Protein AF-A0A957UZ14-F1 (afdb_monomer_lite)

Radius of gyration: 18.03 Å; chains: 1; bounding box: 40×50×43 Å

Structure (mmCIF, N/CA/C/O backbone):
data_AF-A0A957UZ14-F1
#
_entry.id   AF-A0A957UZ14-F1
#
loop_
_atom_site.group_PDB
_atom_site.id
_atom_site.type_symbol
_atom_site.label_atom_id
_atom_site.label_alt_id
_atom_site.label_comp_id
_atom_site.label_asym_id
_atom_site.label_entity_id
_atom_site.label_seq_id
_atom_site.pdbx_PDB_ins_code
_atom_site.Cartn_x
_atom_site.Cartn_y
_atom_site.Cartn_z
_atom_site.occupancy
_atom_site.B_iso_or_equiv
_atom_site.auth_seq_id
_atom_site.auth_comp_id
_atom_site.auth_asym_id
_atom_site.auth_atom_id
_atom_site.pdbx_PDB_model_num
ATOM 1 N N . MET A 1 1 ? -20.308 40.731 -12.183 1.00 40.88 1 MET A N 1
ATOM 2 C CA . MET A 1 1 ? -20.850 39.458 -11.665 1.00 40.88 1 MET A CA 1
ATOM 3 C C . MET A 1 1 ? -20.989 38.527 -12.854 1.00 40.88 1 MET A C 1
ATOM 5 O O . MET A 1 1 ? -21.874 38.733 -13.671 1.00 40.88 1 MET A O 1
ATOM 9 N N . THR A 1 2 ? -20.065 37.586 -13.000 1.00 37.97 2 THR A N 1
ATOM 10 C CA . THR A 1 2 ? -20.049 36.591 -14.081 1.00 37.97 2 THR A CA 1
ATOM 11 C C . THR A 1 2 ? -19.898 35.237 -13.395 1.00 37.97 2 THR A C 1
ATOM 13 O O . THR A 1 2 ? -18.982 35.108 -12.580 1.00 37.97 2 THR A O 1
ATOM 16 N N . PRO A 1 3 ? -20.787 34.257 -13.623 1.00 52.03 3 PRO A N 1
ATOM 17 C CA . PRO A 1 3 ? -20.677 32.979 -12.946 1.00 52.03 3 PRO A CA 1
ATOM 18 C C . PRO A 1 3 ? -19.602 32.139 -13.637 1.00 52.03 3 PRO A C 1
ATOM 20 O O . PRO A 1 3 ? -19.636 31.933 -14.849 1.00 52.03 3 PRO A O 1
ATOM 23 N N . ILE A 1 4 ? -18.639 31.658 -12.854 1.00 52.19 4 ILE A N 1
ATOM 24 C CA . ILE A 1 4 ? -17.762 30.562 -13.262 1.00 52.19 4 ILE A CA 1
ATOM 25 C C . ILE A 1 4 ? -18.606 29.286 -13.170 1.00 52.19 4 ILE A C 1
ATOM 27 O O . ILE A 1 4 ? -18.910 28.831 -12.071 1.00 52.19 4 ILE A O 1
ATOM 31 N N . SER A 1 5 ? -18.987 28.699 -14.303 1.00 50.19 5 SER A N 1
ATOM 32 C CA . SER A 1 5 ? -19.466 27.313 -14.354 1.00 50.19 5 SER A CA 1
ATOM 33 C C . SER A 1 5 ? -18.597 26.514 -15.322 1.00 50.19 5 SER A C 1
ATOM 35 O O . SER A 1 5 ? -18.939 26.313 -16.483 1.00 50.19 5 SER A O 1
ATOM 37 N N . CYS A 1 6 ? -17.442 26.086 -14.820 1.00 36.12 6 CYS A N 1
ATOM 38 C CA . CYS A 1 6 ? -16.548 25.112 -15.438 1.00 36.12 6 CYS A CA 1
ATOM 39 C C . CYS A 1 6 ? -16.334 23.983 -14.419 1.00 36.12 6 CYS A C 1
ATOM 41 O O . CYS A 1 6 ? -15.238 23.746 -13.933 1.00 36.12 6 CYS A O 1
ATOM 43 N N . TRP A 1 7 ? -17.422 23.336 -14.016 1.00 40.56 7 TRP A N 1
ATOM 44 C CA . TRP A 1 7 ? -17.364 22.100 -13.237 1.00 40.56 7 TRP A CA 1
ATOM 45 C C . TRP A 1 7 ? -18.372 21.125 -13.831 1.00 40.56 7 TRP A C 1
ATOM 47 O O . TRP A 1 7 ? -19.327 20.704 -13.188 1.00 40.56 7 TRP A O 1
ATOM 57 N N . THR A 1 8 ? -18.178 20.786 -15.103 1.00 54.25 8 THR A N 1
ATOM 58 C CA . THR A 1 8 ? -18.595 19.463 -15.557 1.00 54.25 8 THR A CA 1
ATOM 59 C C . THR A 1 8 ? -17.585 18.517 -14.930 1.00 54.25 8 THR A C 1
ATOM 61 O O . THR A 1 8 ? -16.400 18.601 -15.250 1.00 54.25 8 THR A O 1
ATOM 64 N N . VAL A 1 9 ? -18.021 17.671 -13.997 1.00 56.38 9 VAL A N 1
ATOM 65 C CA . VAL A 1 9 ? -17.220 16.524 -13.564 1.00 56.38 9 VAL A CA 1
ATOM 66 C C . VAL A 1 9 ? -16.896 15.757 -14.842 1.00 56.38 9 VAL A C 1
ATOM 68 O O . VAL A 1 9 ? -17.796 15.223 -15.490 1.00 56.38 9 VAL A O 1
ATOM 71 N N . ALA A 1 10 ? -15.639 15.814 -15.282 1.00 61.12 10 ALA A N 1
ATOM 72 C CA . ALA A 1 10 ? -15.185 15.002 -16.396 1.00 61.12 10 ALA A CA 1
ATOM 73 C C . ALA A 1 10 ? -15.528 13.542 -16.071 1.00 61.12 10 ALA A C 1
ATOM 75 O O . ALA A 1 10 ? -15.426 13.126 -14.918 1.00 61.12 10 ALA A O 1
ATOM 76 N N . ASN A 1 11 ? -15.984 12.777 -17.061 1.00 70.69 11 ASN A N 1
ATOM 77 C CA . ASN A 1 11 ? -16.248 11.354 -16.884 1.00 70.69 11 ASN A CA 1
ATOM 78 C C . ASN A 1 11 ? -14.919 10.634 -16.597 1.00 70.69 11 ASN A C 1
ATOM 80 O O . ASN A 1 11 ? -14.209 10.249 -17.525 1.00 70.69 11 ASN A O 1
ATOM 84 N N . THR A 1 12 ? -14.555 10.525 -15.321 1.00 78.38 12 THR A N 1
ATOM 85 C CA . THR A 1 12 ? -13.313 9.891 -14.878 1.00 78.38 12 THR A CA 1
ATOM 86 C C . THR A 1 12 ? -13.492 8.377 -14.909 1.00 78.38 12 THR A C 1
ATOM 88 O O . THR A 1 12 ? -14.376 7.839 -14.245 1.00 78.38 12 THR A O 1
ATOM 91 N N . GLY A 1 13 ? -12.664 7.690 -15.696 1.00 85.19 13 GLY A N 1
ATOM 92 C CA . GLY A 1 13 ? -12.602 6.230 -15.757 1.00 85.19 13 GLY A CA 1
ATOM 93 C C . GLY A 1 13 ? -11.280 5.704 -15.206 1.00 85.19 13 GLY A C 1
ATOM 94 O O . GLY A 1 13 ? -10.269 6.403 -15.243 1.00 85.19 13 GLY A O 1
ATOM 95 N N . PHE A 1 14 ? -11.288 4.462 -14.723 1.00 86.94 14 PHE A N 1
ATOM 96 C CA . PHE A 1 14 ? -10.073 3.740 -14.348 1.00 86.94 14 PHE A CA 1
ATOM 97 C C . PHE A 1 14 ? -9.527 2.977 -15.560 1.00 86.94 14 PHE A C 1
ATOM 99 O O . PHE A 1 14 ? -10.270 2.255 -16.232 1.00 86.94 14 PHE A O 1
ATOM 106 N N . ILE A 1 15 ? -8.237 3.144 -15.836 1.00 91.81 15 ILE A N 1
ATOM 107 C CA . ILE A 1 15 ? -7.505 2.469 -16.917 1.00 91.81 15 ILE A CA 1
ATOM 108 C C . ILE A 1 15 ? -6.401 1.579 -16.331 1.00 91.81 15 ILE A C 1
ATOM 110 O O . ILE A 1 15 ? -6.244 1.531 -15.117 1.00 91.81 15 ILE A O 1
ATOM 114 N N . ASP A 1 16 ? -5.643 0.911 -17.205 1.00 87.69 16 ASP A N 1
ATOM 115 C CA . ASP A 1 16 ? -4.487 0.077 -16.845 1.00 87.69 16 ASP A CA 1
ATOM 116 C C . ASP A 1 16 ? -4.822 -1.104 -15.915 1.00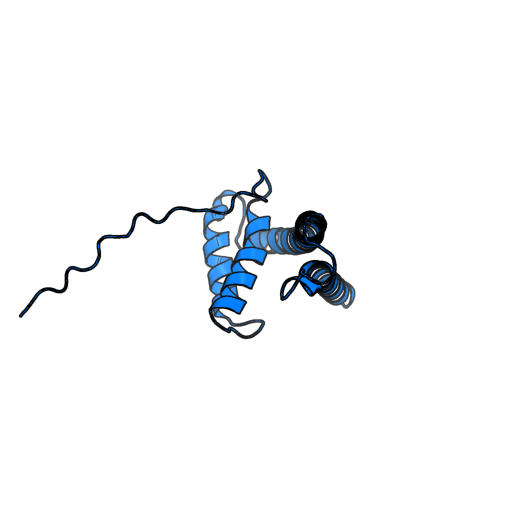 87.69 16 ASP A C 1
ATOM 118 O O . ASP A 1 16 ? -4.330 -1.249 -14.805 1.00 87.69 16 ASP A O 1
ATOM 122 N N . TRP A 1 17 ? -5.704 -1.982 -16.395 1.00 90.88 17 TRP A N 1
ATOM 123 C CA . TRP A 1 17 ? -6.164 -3.167 -15.660 1.00 90.88 17 TRP A CA 1
ATOM 124 C C . TRP A 1 17 ? -5.211 -4.373 -15.778 1.00 90.88 17 TRP A C 1
ATOM 126 O O . TRP A 1 17 ? -5.614 -5.503 -15.500 1.00 90.88 17 TRP A O 1
ATOM 136 N N . GLY A 1 18 ? -3.973 -4.173 -16.244 1.00 88.81 18 GLY A N 1
ATOM 137 C CA . GLY A 1 18 ? -3.045 -5.256 -16.597 1.00 88.81 18 GLY A CA 1
ATOM 138 C C . GLY A 1 18 ? -2.627 -6.146 -15.421 1.00 88.81 18 GLY A C 1
ATOM 139 O O . GLY A 1 18 ? -2.297 -7.317 -15.624 1.00 88.81 18 GLY A O 1
ATOM 140 N N . ASP A 1 19 ? -2.682 -5.618 -14.200 1.00 88.19 19 ASP A N 1
ATOM 141 C CA . ASP A 1 19 ? -2.360 -6.309 -12.949 1.00 88.19 19 ASP A CA 1
ATOM 142 C C . ASP A 1 19 ? -3.560 -6.459 -11.997 1.00 88.19 19 ASP A C 1
ATOM 144 O O . ASP A 1 19 ? -3.414 -6.946 -10.872 1.00 88.19 19 ASP A O 1
ATOM 148 N N . ALA A 1 20 ? -4.761 -6.096 -12.453 1.00 91.38 20 ALA A N 1
ATOM 149 C CA . ALA A 1 20 ? -5.962 -6.181 -11.644 1.00 91.38 20 ALA A CA 1
ATOM 150 C C . ALA A 1 20 ? -6.316 -7.638 -11.301 1.00 91.38 20 ALA A C 1
ATOM 152 O O . ALA A 1 20 ? -6.244 -8.546 -12.133 1.00 91.38 20 ALA A O 1
ATOM 153 N N . CYS A 1 21 ? -6.746 -7.865 -10.060 1.00 92.25 21 CYS A N 1
ATOM 154 C CA . CYS A 1 21 ? -7.141 -9.181 -9.570 1.00 92.25 21 CYS A CA 1
ATOM 155 C C . CYS A 1 21 ? -8.193 -9.085 -8.455 1.00 92.25 21 CYS A C 1
ATOM 157 O O . CYS A 1 21 ? -8.423 -8.022 -7.882 1.00 92.25 21 CYS A O 1
ATOM 159 N N . VAL A 1 22 ? -8.832 -10.216 -8.138 1.00 95.50 22 VAL A N 1
ATOM 160 C CA . VAL A 1 22 ? -9.662 -10.352 -6.933 1.00 95.50 22 VAL A CA 1
ATOM 161 C C . VAL A 1 22 ? -8.752 -10.764 -5.782 1.00 95.50 22 VAL A C 1
ATOM 163 O O . VAL A 1 22 ? -8.183 -11.855 -5.806 1.00 95.50 22 VAL A O 1
ATOM 166 N N . ALA A 1 23 ? -8.607 -9.896 -4.786 1.00 93.75 23 ALA A N 1
ATOM 167 C CA . ALA A 1 23 ? -7.747 -10.132 -3.634 1.00 93.75 23 ALA A CA 1
ATOM 168 C C . ALA A 1 23 ? -8.248 -9.363 -2.402 1.00 93.75 23 ALA A C 1
ATOM 170 O O . ALA A 1 23 ? -9.291 -8.708 -2.450 1.00 93.75 23 ALA A O 1
ATOM 171 N N . HIS A 1 24 ? -7.513 -9.444 -1.288 1.00 96.00 24 HIS A N 1
ATOM 172 C CA . HIS A 1 24 ? -7.843 -8.669 -0.093 1.00 96.00 24 HIS A CA 1
ATOM 173 C C . HIS A 1 24 ? -7.797 -7.161 -0.412 1.00 96.00 24 HIS A C 1
ATOM 175 O O . HIS A 1 24 ? -6.804 -6.707 -0.990 1.00 96.00 24 HIS A O 1
ATOM 181 N N . PRO A 1 25 ? -8.804 -6.360 -0.011 1.00 96.12 25 PRO A N 1
ATOM 182 C CA . PRO A 1 25 ? -8.907 -4.952 -0.404 1.00 96.12 25 PRO A CA 1
ATOM 183 C C . PRO A 1 25 ? -7.731 -4.096 0.068 1.00 96.12 25 PRO A C 1
ATOM 185 O O . PRO A 1 25 ? -7.492 -3.022 -0.468 1.00 96.12 25 PRO A O 1
ATOM 188 N N . PHE A 1 26 ? -6.977 -4.543 1.069 1.00 97.69 26 PHE A N 1
ATOM 189 C CA . PHE A 1 26 ? -5.851 -3.772 1.604 1.00 97.69 26 PHE A CA 1
ATOM 190 C C . PHE A 1 26 ? -4.581 -3.899 0.763 1.00 97.69 26 PHE A C 1
ATOM 192 O O . PHE A 1 26 ? -3.683 -3.085 0.923 1.00 97.69 26 PHE A O 1
ATOM 199 N N . LEU A 1 27 ? -4.516 -4.847 -0.179 1.00 96.19 27 LEU A N 1
ATOM 200 C CA . LEU A 1 27 ? -3.351 -5.002 -1.056 1.00 96.19 27 LEU A CA 1
ATOM 201 C C . LEU A 1 27 ? -3.185 -3.838 -2.048 1.00 96.19 27 LEU A C 1
ATOM 203 O O . LEU A 1 27 ? -2.092 -3.601 -2.549 1.00 96.19 27 LEU A O 1
ATOM 207 N N . THR A 1 28 ? -4.253 -3.086 -2.331 1.00 94.38 28 THR A N 1
ATOM 208 C CA . THR A 1 28 ? -4.174 -1.916 -3.223 1.00 94.38 28 THR A CA 1
ATOM 209 C C . THR A 1 28 ? -3.627 -0.669 -2.529 1.00 94.38 28 THR A C 1
ATOM 211 O O . THR A 1 28 ? -3.080 0.212 -3.193 1.00 94.38 28 THR A O 1
ATOM 214 N N . LEU A 1 29 ? -3.802 -0.561 -1.208 1.00 96.31 29 LEU A N 1
ATOM 215 C CA . LEU A 1 29 ? -3.559 0.680 -0.476 1.00 96.31 29 LEU A CA 1
ATOM 216 C C . LEU A 1 29 ? -2.075 1.089 -0.470 1.00 96.31 29 LEU A C 1
ATOM 218 O O . LEU A 1 29 ? -1.810 2.258 -0.748 1.00 96.31 29 LEU A O 1
ATOM 222 N N . PRO A 1 30 ? -1.095 0.185 -0.257 1.00 93.94 30 PRO A N 1
ATOM 223 C CA . PRO A 1 30 ? 0.319 0.564 -0.258 1.00 93.94 30 PRO A CA 1
ATOM 224 C C . PRO A 1 30 ? 0.778 1.117 -1.611 1.00 93.94 30 PRO A C 1
ATOM 226 O O . PRO A 1 30 ? 1.557 2.064 -1.666 1.00 93.94 30 PRO A O 1
ATOM 229 N N . VAL A 1 31 ? 0.250 0.571 -2.713 1.00 93.44 31 VAL A N 1
ATOM 230 C CA . VAL A 1 31 ? 0.538 1.058 -4.070 1.00 93.44 31 VAL A CA 1
ATOM 231 C C . VAL A 1 31 ? -0.024 2.464 -4.259 1.00 93.44 31 VAL A C 1
ATOM 233 O O . VAL A 1 31 ? 0.699 3.354 -4.697 1.00 93.44 31 VAL A O 1
ATOM 236 N N . ALA A 1 32 ? -1.285 2.681 -3.871 1.00 94.31 32 ALA A N 1
ATOM 237 C CA . ALA A 1 32 ? -1.929 3.986 -3.970 1.00 94.31 32 ALA A CA 1
ATOM 238 C C . ALA A 1 32 ? -1.199 5.049 -3.137 1.00 94.31 32 ALA A C 1
ATOM 240 O O . ALA A 1 32 ? -0.909 6.129 -3.648 1.00 94.31 32 ALA A O 1
ATOM 241 N N . LEU A 1 33 ? -0.843 4.733 -1.887 1.00 95.31 33 LEU A N 1
ATOM 242 C CA . LEU A 1 33 ? -0.093 5.646 -1.025 1.00 95.31 33 LEU A CA 1
ATOM 243 C C . LEU A 1 33 ? 1.282 5.962 -1.619 1.00 95.31 33 LEU A C 1
ATOM 245 O O . LEU A 1 33 ? 1.625 7.134 -1.705 1.00 95.31 33 LEU A O 1
ATOM 249 N N . ARG A 1 34 ? 2.022 4.968 -2.130 1.00 92.12 34 ARG A N 1
ATOM 250 C CA . ARG A 1 34 ? 3.318 5.194 -2.792 1.00 92.12 34 ARG A CA 1
ATOM 251 C C . ARG A 1 34 ? 3.191 6.096 -4.023 1.00 92.12 34 ARG A C 1
ATOM 253 O O . ARG A 1 34 ? 4.013 6.992 -4.208 1.00 92.12 34 ARG A O 1
ATOM 260 N N . SER A 1 35 ? 2.163 5.896 -4.848 1.00 92.31 35 SER A N 1
ATOM 261 C CA . SER A 1 35 ? 1.878 6.759 -6.002 1.00 92.31 35 SER A CA 1
ATOM 262 C C . SER A 1 35 ? 1.523 8.188 -5.587 1.00 92.31 35 SER A C 1
ATOM 264 O O . SER A 1 35 ? 1.976 9.129 -6.233 1.00 92.31 35 SER A O 1
ATOM 266 N N . ILE A 1 36 ? 0.757 8.365 -4.506 1.00 95.31 36 ILE A N 1
ATOM 267 C CA . ILE A 1 36 ? 0.421 9.685 -3.952 1.00 95.31 36 ILE A CA 1
ATOM 268 C C . ILE A 1 36 ? 1.672 10.366 -3.393 1.00 95.31 36 ILE A C 1
ATOM 270 O O . ILE A 1 36 ? 1.917 11.524 -3.720 1.00 95.31 36 ILE A O 1
ATOM 274 N N . THR A 1 37 ? 2.489 9.655 -2.610 1.00 95.38 37 THR A N 1
ATOM 275 C CA . THR A 1 37 ? 3.762 10.159 -2.078 1.00 95.38 37 THR A CA 1
ATOM 276 C C . THR A 1 37 ? 4.657 10.662 -3.204 1.00 95.38 37 THR A C 1
ATOM 278 O O . THR A 1 37 ? 5.121 11.796 -3.148 1.00 95.38 37 THR A O 1
ATOM 281 N N . TYR A 1 38 ? 4.841 9.860 -4.257 1.00 92.00 38 TYR A N 1
ATOM 282 C CA . TYR A 1 38 ? 5.643 10.247 -5.417 1.00 92.00 38 TYR A CA 1
ATOM 283 C C . TYR A 1 38 ? 5.028 11.429 -6.180 1.00 92.00 38 TYR A C 1
ATOM 285 O O . TYR A 1 38 ? 5.701 12.428 -6.418 1.00 92.00 38 TYR A O 1
ATOM 293 N N . GLY A 1 39 ? 3.742 11.346 -6.535 1.00 94.50 39 GLY A N 1
ATOM 294 C CA . GLY A 1 39 ? 3.071 12.347 -7.367 1.00 94.50 39 GLY A CA 1
ATOM 295 C C . GLY A 1 39 ? 2.909 13.713 -6.698 1.00 94.50 39 GLY A C 1
ATOM 296 O O . GLY A 1 39 ? 2.856 14.727 -7.390 1.00 94.50 39 GLY A O 1
ATOM 297 N N . LEU A 1 40 ? 2.844 13.750 -5.365 1.00 95.94 40 LEU A N 1
ATOM 298 C CA . LEU A 1 40 ? 2.757 14.984 -4.580 1.00 95.94 40 LEU A CA 1
ATOM 299 C C . LEU A 1 40 ? 4.101 15.418 -3.974 1.00 95.94 40 LEU A C 1
ATOM 301 O O . LEU A 1 40 ? 4.157 16.480 -3.358 1.00 95.94 40 LEU A O 1
ATOM 305 N N . GLY A 1 41 ? 5.172 14.634 -4.142 1.00 95.62 41 GLY A N 1
ATOM 306 C CA . GLY A 1 41 ? 6.488 14.927 -3.568 1.00 95.62 41 GLY A CA 1
ATOM 307 C C . GLY A 1 41 ? 6.488 14.966 -2.037 1.00 95.62 41 GLY A C 1
ATOM 308 O O . GLY A 1 41 ? 7.120 15.841 -1.451 1.00 95.62 41 GLY A O 1
ATOM 309 N N . LEU A 1 42 ? 5.736 14.068 -1.395 1.00 96.00 42 LEU A N 1
ATOM 310 C CA . LEU A 1 42 ? 5.631 14.008 0.065 1.00 96.00 42 LEU A CA 1
ATOM 311 C C . LEU A 1 42 ? 6.832 13.288 0.676 1.00 96.00 42 LEU A C 1
ATOM 313 O O . LEU A 1 42 ? 7.372 12.341 0.101 1.00 96.00 42 LEU A O 1
ATOM 317 N N . GLU A 1 43 ? 7.194 13.699 1.887 1.00 93.19 43 GLU A N 1
ATOM 318 C CA . GLU A 1 43 ? 8.215 13.021 2.678 1.00 93.19 43 GLU A CA 1
ATOM 319 C C . GLU A 1 43 ? 7.704 11.680 3.225 1.00 93.19 43 GLU A C 1
ATOM 321 O O . GLU A 1 43 ? 6.504 11.459 3.436 1.00 93.19 43 GLU A O 1
ATOM 326 N N . ALA A 1 44 ? 8.636 10.769 3.502 1.00 83.50 44 ALA A N 1
ATOM 327 C CA . ALA A 1 44 ? 8.303 9.515 4.164 1.00 83.50 44 ALA A CA 1
ATOM 328 C C . ALA A 1 44 ? 7.720 9.787 5.563 1.00 83.50 44 ALA A C 1
ATOM 330 O O . ALA A 1 44 ? 8.343 10.449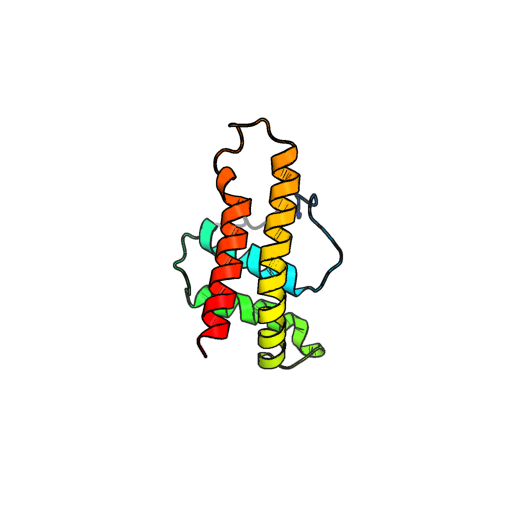 6.391 1.00 83.50 44 ALA A O 1
ATOM 331 N N . GLY A 1 45 ? 6.529 9.246 5.835 1.00 86.19 45 GLY A N 1
ATOM 332 C CA . GLY A 1 45 ? 5.843 9.441 7.115 1.00 86.19 45 GLY A CA 1
ATOM 333 C C . GLY A 1 45 ? 5.070 10.756 7.237 1.00 86.19 45 GLY A C 1
ATOM 334 O O . GLY A 1 45 ? 4.690 11.115 8.351 1.00 86.19 45 GLY A O 1
ATOM 335 N N . ASP A 1 46 ? 4.817 11.460 6.127 1.00 95.50 46 ASP A N 1
ATOM 336 C CA . ASP A 1 46 ? 3.928 12.624 6.122 1.00 95.50 46 ASP A CA 1
ATOM 337 C C . ASP A 1 46 ? 2.568 12.277 6.783 1.00 95.50 46 ASP A C 1
ATOM 339 O O . ASP A 1 46 ? 1.944 11.277 6.400 1.00 95.50 46 ASP A O 1
ATOM 343 N N . PRO A 1 47 ? 2.087 13.062 7.774 1.00 96.06 47 PRO A N 1
ATOM 344 C CA . PRO A 1 47 ? 0.829 12.794 8.476 1.00 96.06 47 PRO A CA 1
ATOM 345 C C . PRO A 1 47 ? -0.384 12.640 7.553 1.00 96.06 47 PRO A C 1
ATOM 347 O O . PRO A 1 47 ? -1.306 11.888 7.878 1.00 96.06 47 PRO A O 1
ATOM 350 N N . PHE A 1 48 ? -0.372 13.293 6.389 1.00 96.50 48 PHE A N 1
ATOM 351 C CA . PHE A 1 48 ? -1.421 13.168 5.382 1.00 96.50 48 PHE A CA 1
ATOM 352 C C . PHE A 1 48 ? -1.580 11.726 4.881 1.00 96.50 48 PHE A C 1
ATOM 354 O O . PHE A 1 48 ? -2.695 11.268 4.640 1.00 96.50 48 PHE A O 1
ATOM 361 N N . LEU A 1 49 ? -0.487 10.964 4.780 1.00 96.44 49 LEU A N 1
ATOM 362 C CA . LEU A 1 49 ? -0.534 9.563 4.350 1.00 96.44 49 LEU A CA 1
ATOM 363 C C . LEU A 1 49 ? -1.229 8.675 5.391 1.00 96.44 49 LEU A C 1
ATOM 365 O O . LEU A 1 49 ? -1.971 7.763 5.026 1.00 96.44 49 LEU A O 1
ATOM 369 N N . ALA A 1 50 ? -1.029 8.957 6.682 1.00 96.00 50 ALA A N 1
ATOM 370 C CA . ALA A 1 50 ? -1.714 8.248 7.761 1.00 96.00 50 ALA A CA 1
ATOM 371 C C . ALA A 1 50 ? -3.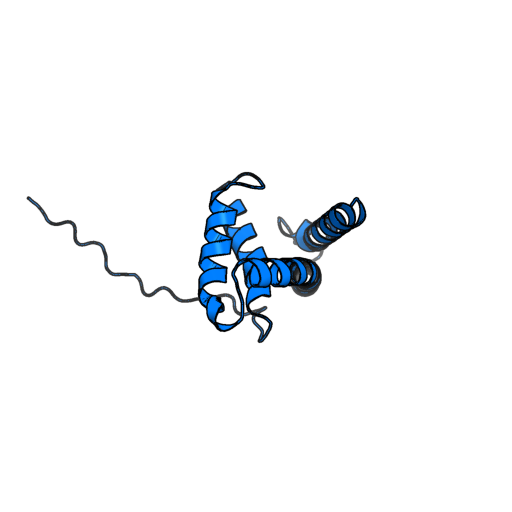216 8.574 7.788 1.00 96.00 50 ALA A C 1
ATOM 373 O O . ALA A 1 50 ? -4.032 7.671 7.977 1.00 96.00 50 ALA A O 1
ATOM 374 N N . GLU A 1 51 ? -3.584 9.832 7.535 1.00 97.31 51 GLU A N 1
ATOM 375 C CA . GLU A 1 51 ? -4.982 10.249 7.403 1.00 97.31 51 GLU A CA 1
ATOM 376 C C . GLU A 1 51 ? -5.663 9.559 6.212 1.00 97.31 51 GLU A C 1
ATOM 378 O O . GLU A 1 51 ? -6.727 8.962 6.371 1.00 97.31 51 GLU A O 1
ATOM 383 N N . LEU A 1 52 ? -5.027 9.552 5.035 1.00 97.56 52 LEU A N 1
ATOM 384 C CA . LEU A 1 52 ? -5.540 8.859 3.849 1.00 97.56 52 LEU A CA 1
ATOM 385 C C . 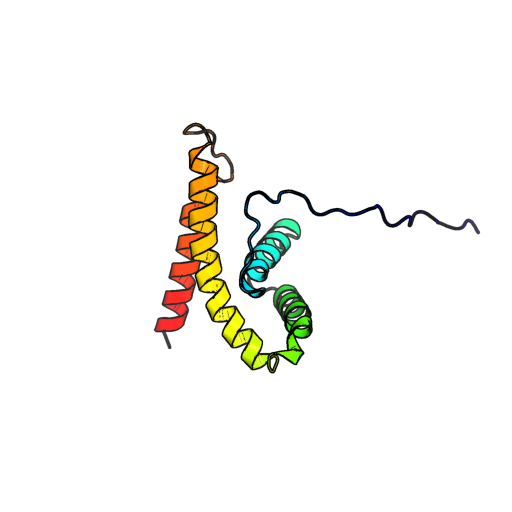LEU A 1 52 ? -5.716 7.356 4.077 1.00 97.56 52 LEU A C 1
ATOM 387 O O . LEU A 1 52 ? -6.735 6.785 3.678 1.00 97.56 52 LEU A O 1
ATOM 391 N N . ARG A 1 53 ? -4.744 6.713 4.735 1.00 97.81 53 ARG A N 1
ATOM 392 C CA . ARG A 1 53 ? -4.844 5.307 5.136 1.00 97.81 53 ARG A CA 1
ATOM 393 C C . ARG A 1 53 ? -6.086 5.085 5.992 1.00 97.81 53 ARG A C 1
ATOM 395 O O . ARG A 1 53 ? -6.879 4.200 5.690 1.00 97.81 53 ARG A O 1
ATOM 402 N N . ASP A 1 54 ? -6.267 5.883 7.039 1.00 98.12 54 ASP A N 1
ATOM 403 C CA . ASP A 1 54 ? -7.375 5.698 7.974 1.00 98.12 54 ASP A CA 1
ATOM 404 C C . ASP A 1 54 ? -8.736 6.008 7.330 1.00 98.12 54 ASP A C 1
ATOM 406 O O . ASP A 1 54 ? -9.706 5.305 7.604 1.00 98.12 54 ASP A O 1
ATOM 410 N N . LEU A 1 55 ? -8.808 6.972 6.405 1.00 98.38 55 LEU A N 1
ATOM 411 C CA . LEU A 1 55 ? -10.002 7.233 5.590 1.00 98.38 55 LEU A CA 1
ATOM 412 C C . LEU A 1 55 ? -10.378 6.038 4.705 1.00 98.38 55 LEU A C 1
ATOM 414 O O . LEU A 1 55 ? -11.564 5.719 4.572 1.00 98.38 55 LEU A O 1
ATOM 418 N N . TYR A 1 56 ? -9.384 5.363 4.119 1.00 98.38 56 TYR A N 1
ATOM 419 C CA . TYR A 1 56 ? -9.607 4.137 3.356 1.00 98.38 56 TYR A CA 1
ATOM 420 C C . TYR A 1 56 ? -10.078 2.995 4.261 1.00 98.38 56 TYR A C 1
ATOM 422 O O . TYR A 1 56 ? -11.076 2.345 3.956 1.00 98.38 56 TYR A O 1
ATOM 430 N N . LEU A 1 57 ? -9.405 2.768 5.395 1.00 98.50 57 LEU A N 1
ATOM 431 C CA . LEU A 1 57 ? -9.771 1.717 6.351 1.00 98.50 57 LEU A CA 1
ATOM 432 C C . LEU A 1 57 ? -11.160 1.944 6.962 1.00 98.50 57 LEU A C 1
ATOM 434 O O . LEU A 1 57 ? -11.885 0.980 7.190 1.00 98.50 57 LEU A O 1
ATOM 438 N N . ALA A 1 58 ? -11.576 3.199 7.148 1.00 98.25 58 ALA A N 1
ATOM 439 C CA . ALA A 1 58 ? -12.908 3.539 7.640 1.00 98.25 58 ALA A CA 1
ATOM 440 C C . ALA A 1 58 ? -14.046 3.007 6.743 1.00 98.25 58 ALA A C 1
ATOM 442 O O . ALA A 1 58 ? -15.160 2.817 7.225 1.00 98.25 58 ALA A O 1
ATOM 443 N N . GLN A 1 59 ? -13.776 2.707 5.465 1.00 98.19 59 GLN A N 1
ATOM 444 C CA . GLN A 1 59 ? -14.754 2.080 4.562 1.00 98.19 59 GLN A CA 1
ATOM 445 C C . GLN A 1 59 ? -15.004 0.594 4.875 1.00 98.19 59 GLN A C 1
ATOM 447 O O . GLN A 1 59 ? -15.886 -0.020 4.280 1.00 98.19 59 GLN A O 1
ATOM 452 N N . TRP A 1 60 ? -14.236 0.010 5.798 1.00 98.19 60 TRP A N 1
ATOM 453 C CA . TRP A 1 60 ? -14.241 -1.418 6.121 1.00 98.19 60 TRP A CA 1
ATOM 454 C C . TRP A 1 60 ? -14.579 -1.699 7.591 1.00 98.19 60 TRP A C 1
ATOM 456 O O . TRP A 1 60 ? -14.342 -2.806 8.068 1.00 98.19 60 TRP A O 1
ATOM 466 N N . LEU A 1 61 ? -15.154 -0.727 8.309 1.00 98.25 61 LEU A N 1
ATOM 467 C CA . LEU A 1 61 ? -15.476 -0.853 9.741 1.00 98.25 61 LEU A CA 1
ATOM 468 C C . LEU A 1 61 ? -16.514 -1.941 10.061 1.00 98.25 61 LEU A C 1
ATOM 470 O O . LEU A 1 61 ? -16.583 -2.402 11.196 1.00 98.25 61 LEU A O 1
ATOM 474 N N . ASP A 1 62 ? -17.264 -2.411 9.063 1.00 98.38 62 ASP A N 1
ATOM 475 C CA . ASP A 1 62 ? -18.152 -3.572 9.209 1.00 98.38 62 ASP A CA 1
ATOM 476 C C . ASP A 1 62 ? -17.382 -4.885 9.477 1.00 98.38 62 ASP A C 1
ATOM 478 O O . ASP A 1 62 ? -17.979 -5.875 9.902 1.00 98.38 62 ASP A O 1
ATOM 482 N N . TYR A 1 63 ? -16.063 -4.905 9.247 1.00 97.75 63 TYR A N 1
ATOM 483 C CA . TYR A 1 63 ? -15.198 -6.082 9.394 1.00 97.75 63 TYR A CA 1
ATOM 484 C C . TYR A 1 63 ? -14.226 -6.005 10.581 1.00 97.75 63 TYR A C 1
ATOM 486 O O . TYR A 1 63 ? -13.474 -6.954 10.799 1.00 97.75 63 TYR A O 1
ATOM 494 N N . GLY A 1 64 ? -14.224 -4.909 11.345 1.00 97.81 64 GLY A N 1
ATOM 495 C CA . GLY A 1 64 ? -13.345 -4.740 12.502 1.00 97.81 64 GLY A CA 1
ATOM 496 C C . GLY A 1 64 ? -13.200 -3.289 12.950 1.00 97.81 64 GLY A C 1
ATOM 497 O O . GLY A 1 64 ? -13.568 -2.346 12.249 1.00 97.81 64 GLY A O 1
ATOM 498 N N . THR A 1 65 ? -12.636 -3.105 14.138 1.00 98.38 65 THR A N 1
ATOM 499 C CA . THR A 1 65 ? -12.214 -1.792 14.632 1.00 98.38 65 THR A CA 1
ATOM 500 C C . THR A 1 65 ? -11.063 -1.241 13.796 1.00 98.38 65 THR A C 1
ATOM 502 O O . THR A 1 65 ? -10.308 -1.989 13.180 1.00 98.38 65 THR A O 1
ATOM 505 N N . LEU A 1 66 ? -10.879 0.081 13.796 1.00 98.19 66 LEU A N 1
ATOM 506 C CA . LEU A 1 66 ? -9.805 0.704 13.020 1.00 98.19 66 LEU A CA 1
ATOM 507 C C . LEU A 1 66 ? -8.413 0.149 13.378 1.00 98.19 66 LEU A C 1
ATOM 509 O O . LEU A 1 66 ? -7.578 0.001 12.491 1.00 98.19 66 LEU A O 1
ATOM 513 N N . ASP A 1 67 ? -8.179 -0.194 14.646 1.00 98.25 67 ASP A N 1
ATOM 514 C CA . ASP A 1 67 ? -6.915 -0.789 15.090 1.00 98.25 67 ASP A CA 1
ATOM 515 C C . ASP A 1 67 ? -6.737 -2.218 14.555 1.00 98.25 67 ASP A C 1
ATOM 517 O O . ASP A 1 67 ? -5.700 -2.515 13.967 1.00 98.25 67 ASP A O 1
ATOM 521 N N . GLU A 1 68 ? -7.771 -3.064 14.615 1.00 98.38 68 GLU A N 1
ATOM 522 C CA . GLU A 1 68 ? -7.734 -4.404 14.003 1.00 98.38 68 GLU A CA 1
ATOM 523 C C . GLU A 1 68 ? -7.499 -4.329 12.486 1.00 98.38 68 GLU A C 1
ATOM 525 O O . GLU A 1 68 ? -6.739 -5.114 11.919 1.00 98.38 68 GLU A O 1
ATOM 530 N N . LEU A 1 69 ? -8.112 -3.358 11.803 1.00 98.62 69 LEU A N 1
ATOM 531 C CA . LEU A 1 69 ? -7.912 -3.164 10.368 1.00 98.62 69 LEU A CA 1
ATOM 532 C C . LEU A 1 69 ? -6.491 -2.681 10.041 1.00 98.62 69 LEU A C 1
ATOM 534 O O . LEU A 1 69 ? -5.935 -3.086 9.018 1.00 98.62 69 LEU A O 1
ATOM 538 N N . ARG A 1 70 ? -5.876 -1.856 10.897 1.00 98.00 70 ARG A N 1
ATOM 539 C CA . ARG A 1 70 ? -4.463 -1.461 10.766 1.00 98.00 70 ARG A CA 1
ATOM 540 C C . ARG A 1 70 ? -3.533 -2.659 10.948 1.00 98.00 70 ARG A C 1
ATOM 542 O O . ARG A 1 70 ? -2.579 -2.797 10.181 1.00 98.00 70 ARG A O 1
ATOM 549 N N . ASP A 1 71 ? -3.839 -3.556 11.880 1.00 97.12 71 ASP A N 1
ATOM 550 C CA . ASP A 1 71 ? -3.069 -4.787 12.072 1.00 97.12 71 ASP A CA 1
ATOM 551 C C . ASP A 1 71 ? -3.133 -5.677 10.823 1.00 97.12 71 ASP A C 1
ATOM 553 O O . ASP A 1 71 ? -2.098 -6.122 10.316 1.00 97.12 71 ASP A O 1
ATOM 557 N N . VAL A 1 72 ? -4.328 -5.865 10.252 1.00 97.69 72 VAL A N 1
ATOM 558 C CA . VAL A 1 72 ? -4.509 -6.599 8.988 1.00 97.69 72 VAL A CA 1
ATOM 559 C C . VAL A 1 72 ? -3.776 -5.911 7.834 1.00 97.69 72 VAL A C 1
ATOM 561 O O . VAL A 1 72 ? -3.135 -6.583 7.020 1.00 97.69 72 VAL A O 1
ATOM 564 N N . LEU A 1 73 ? -3.833 -4.578 7.752 1.00 97.62 73 LEU A N 1
ATOM 565 C CA . LEU A 1 73 ? -3.118 -3.814 6.731 1.00 97.62 73 LEU A CA 1
ATOM 566 C C . LEU A 1 73 ? -1.609 -4.043 6.818 1.00 97.62 73 LEU A C 1
ATOM 568 O O . LEU A 1 73 ? -0.983 -4.231 5.780 1.00 97.62 73 LEU A O 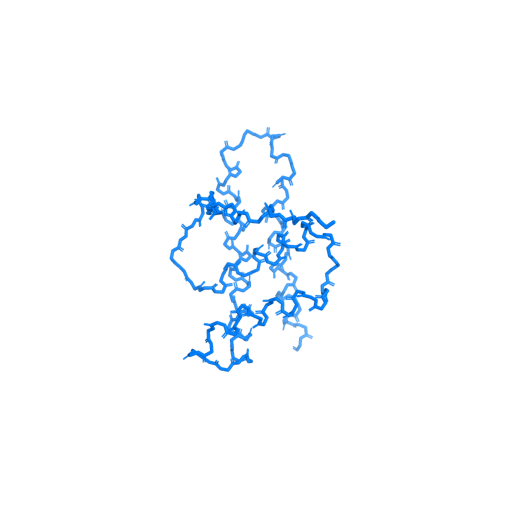1
ATOM 572 N N . SER A 1 74 ? -1.033 -4.115 8.018 1.00 94.94 74 SER A N 1
ATOM 573 C CA . SER A 1 74 ? 0.403 -4.371 8.172 1.00 94.94 74 SER A CA 1
ATOM 574 C C . SER A 1 74 ? 0.826 -5.703 7.526 1.00 94.94 74 SER A C 1
ATOM 576 O O . SER A 1 74 ? 1.884 -5.809 6.900 1.00 94.94 74 SER A O 1
ATOM 578 N N . ILE A 1 75 ? -0.020 -6.734 7.600 1.00 95.12 75 ILE A N 1
ATOM 579 C CA . ILE A 1 75 ? 0.219 -8.019 6.928 1.00 95.12 75 ILE A CA 1
ATOM 580 C C . ILE A 1 75 ? 0.069 -7.851 5.411 1.00 95.12 75 ILE A C 1
ATOM 582 O O . ILE A 1 75 ? 0.903 -8.334 4.638 1.00 95.12 75 ILE A O 1
ATOM 586 N N . ALA A 1 76 ? -0.975 -7.144 4.975 1.00 96.31 76 ALA A N 1
ATOM 587 C CA . ALA A 1 76 ? -1.221 -6.873 3.563 1.00 96.31 76 ALA A CA 1
ATOM 588 C C . ALA A 1 76 ? -0.079 -6.071 2.914 1.00 96.31 76 ALA A C 1
ATOM 590 O O . ALA A 1 76 ? 0.277 -6.355 1.773 1.00 96.31 76 ALA A O 1
ATOM 591 N N . GLU A 1 77 ? 0.549 -5.132 3.620 1.00 95.38 77 GLU A N 1
ATOM 592 C CA . GLU A 1 77 ? 1.707 -4.362 3.145 1.00 95.38 77 GLU A CA 1
ATOM 593 C C . GLU A 1 77 ? 2.867 -5.274 2.737 1.00 95.38 77 GLU A C 1
ATOM 595 O O . GLU A 1 77 ? 3.362 -5.184 1.611 1.00 95.38 77 GLU A O 1
ATOM 600 N N . ARG A 1 78 ? 3.232 -6.231 3.598 1.00 95.38 78 ARG A N 1
ATOM 601 C CA . ARG A 1 78 ? 4.297 -7.210 3.323 1.00 95.38 78 ARG A CA 1
ATOM 602 C C . ARG A 1 78 ? 3.987 -8.054 2.090 1.00 95.38 78 ARG A C 1
ATOM 604 O O . ARG A 1 78 ? 4.839 -8.233 1.220 1.00 95.38 78 ARG A O 1
ATOM 611 N N . LEU A 1 79 ? 2.748 -8.537 1.983 1.00 95.38 79 LEU A N 1
ATOM 612 C CA . LEU A 1 79 ? 2.294 -9.301 0.818 1.00 95.38 79 LEU A CA 1
ATOM 613 C C . LEU A 1 79 ? 2.276 -8.451 -0.458 1.00 95.38 79 LEU A C 1
ATOM 615 O O . LEU A 1 79 ? 2.621 -8.950 -1.530 1.00 95.38 79 LEU A O 1
ATOM 619 N N . THR A 1 80 ? 1.919 -7.172 -0.345 1.00 96.31 80 THR A N 1
ATOM 620 C CA . THR A 1 80 ? 1.892 -6.226 -1.466 1.00 96.31 80 THR A CA 1
ATOM 621 C C . THR A 1 80 ? 3.287 -6.020 -2.031 1.00 96.31 80 THR A C 1
ATOM 623 O O . THR A 1 80 ? 3.455 -6.117 -3.241 1.00 96.31 80 THR A O 1
ATOM 626 N N . MET A 1 81 ? 4.304 -5.825 -1.189 1.00 96.69 81 MET A N 1
ATOM 627 C CA . MET A 1 81 ? 5.690 -5.648 -1.643 1.00 96.69 81 MET A CA 1
ATOM 628 C C . MET A 1 81 ? 6.173 -6.855 -2.464 1.00 96.69 81 MET A C 1
ATOM 630 O O . MET A 1 81 ? 6.686 -6.702 -3.574 1.00 96.69 81 MET A O 1
ATOM 634 N N . VAL A 1 82 ? 5.932 -8.077 -1.976 1.00 95.88 82 VAL A N 1
ATOM 635 C CA . VAL A 1 82 ? 6.293 -9.304 -2.707 1.00 95.88 82 VAL A CA 1
ATOM 636 C C . VAL A 1 82 ? 5.492 -9.436 -4.006 1.00 95.88 82 VAL A C 1
ATOM 638 O O . VAL A 1 82 ? 6.063 -9.745 -5.054 1.00 95.88 82 VAL A O 1
ATOM 641 N N . ASN A 1 83 ? 4.182 -9.173 -3.968 1.00 95.50 83 ASN A N 1
ATOM 642 C CA . ASN A 1 83 ? 3.336 -9.184 -5.160 1.00 95.50 83 ASN A CA 1
ATOM 643 C C . ASN A 1 83 ? 3.843 -8.188 -6.213 1.00 95.50 83 ASN A C 1
ATOM 645 O O . ASN A 1 83 ? 4.019 -8.564 -7.370 1.00 95.50 83 ASN A O 1
ATOM 649 N N . ARG A 1 84 ? 4.152 -6.952 -5.814 1.00 96.00 84 ARG A N 1
ATOM 650 C CA . ARG A 1 84 ? 4.644 -5.906 -6.712 1.00 96.00 84 ARG A CA 1
ATOM 651 C C . ARG A 1 84 ? 5.984 -6.257 -7.332 1.00 96.00 84 ARG A C 1
ATOM 653 O O . ARG A 1 84 ? 6.141 -6.047 -8.532 1.00 96.00 84 ARG A O 1
ATOM 660 N N . ALA A 1 85 ? 6.906 -6.852 -6.579 1.00 96.88 85 ALA A N 1
ATOM 661 C CA . ALA A 1 85 ? 8.161 -7.347 -7.138 1.00 96.88 85 ALA A CA 1
ATOM 662 C C . ALA A 1 85 ? 7.921 -8.394 -8.244 1.00 96.88 85 ALA A C 1
ATOM 664 O O . ALA A 1 85 ? 8.561 -8.351 -9.295 1.00 96.88 85 ALA A O 1
ATOM 665 N N . LEU A 1 86 ? 6.968 -9.313 -8.051 1.00 95.69 86 LEU A N 1
ATOM 666 C CA . LEU A 1 86 ? 6.615 -10.322 -9.056 1.00 95.69 86 LEU A CA 1
ATOM 667 C C . LEU A 1 86 ? 5.890 -9.723 -10.269 1.00 95.69 86 LEU A C 1
ATOM 669 O O . LEU A 1 86 ? 6.191 -10.106 -11.402 1.00 95.69 86 LEU A O 1
ATOM 673 N N . THR A 1 87 ? 4.974 -8.780 -10.050 1.00 94.62 87 THR A N 1
ATOM 674 C CA . THR A 1 87 ? 4.252 -8.076 -11.118 1.00 94.62 87 THR A CA 1
ATOM 675 C C . THR A 1 87 ? 5.216 -7.279 -11.991 1.00 94.62 87 THR A C 1
ATOM 677 O O . THR A 1 87 ? 5.213 -7.447 -13.210 1.00 94.62 87 THR A O 1
ATOM 680 N N . TRP A 1 88 ? 6.117 -6.503 -11.384 1.00 95.25 88 TRP A N 1
ATOM 681 C CA . TRP A 1 88 ? 7.152 -5.770 -12.113 1.00 95.25 88 TRP A CA 1
ATOM 682 C C . TRP A 1 88 ? 8.127 -6.697 -12.830 1.00 95.25 88 TRP A C 1
ATOM 684 O O . TRP A 1 88 ? 8.442 -6.463 -13.990 1.00 95.25 88 TRP A O 1
ATOM 694 N N . ARG A 1 89 ? 8.533 -7.812 -12.210 1.00 95.81 89 ARG A N 1
ATOM 695 C CA . ARG A 1 89 ? 9.366 -8.818 -12.884 1.00 95.81 89 ARG A CA 1
ATOM 696 C C . ARG A 1 89 ? 8.686 -9.359 -14.141 1.00 95.81 89 ARG A C 1
ATOM 698 O O . ARG A 1 89 ? 9.353 -9.568 -15.150 1.00 95.81 89 ARG A O 1
ATOM 705 N N . ARG A 1 90 ? 7.374 -9.607 -14.089 1.00 94.44 90 ARG A N 1
ATOM 706 C CA . ARG A 1 90 ? 6.601 -10.060 -15.253 1.00 94.44 90 ARG A CA 1
ATOM 707 C C . ARG A 1 90 ? 6.499 -8.973 -16.324 1.00 94.44 90 ARG A C 1
ATOM 709 O O . ARG A 1 90 ? 6.63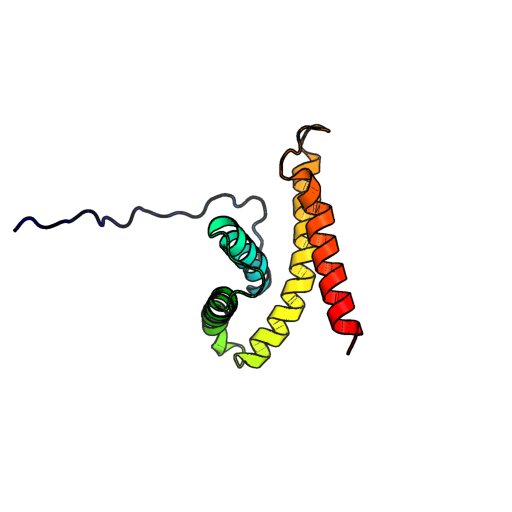7 -9.305 -17.495 1.00 94.44 90 ARG A O 1
ATOM 716 N N . ALA A 1 91 ? 6.266 -7.721 -15.936 1.00 92.75 91 ALA A N 1
ATOM 717 C CA . ALA A 1 91 ? 6.195 -6.593 -16.863 1.00 92.75 91 ALA A CA 1
ATOM 718 C C . ALA A 1 91 ? 7.536 -6.377 -17.586 1.00 92.75 91 ALA A C 1
ATOM 720 O O . ALA A 1 91 ? 7.594 -6.402 -18.816 1.00 92.75 91 ALA A O 1
ATOM 721 N N . LEU A 1 92 ? 8.632 -6.295 -16.828 1.00 94.56 92 LEU A N 1
ATOM 722 C CA . LEU A 1 92 ? 9.980 -6.075 -17.357 1.00 94.56 92 LEU A CA 1
ATOM 723 C C . LEU A 1 92 ? 10.492 -7.246 -18.204 1.00 94.56 92 LEU A C 1
ATOM 725 O O . LEU A 1 92 ? 11.287 -7.036 -19.108 1.00 94.56 92 LEU A O 1
ATOM 729 N N . ALA A 1 93 ? 9.990 -8.470 -18.005 1.00 94.25 93 ALA A N 1
ATOM 730 C CA . ALA A 1 93 ? 10.332 -9.605 -18.870 1.00 94.25 93 ALA A CA 1
ATOM 731 C C . ALA A 1 93 ? 9.894 -9.424 -20.338 1.00 94.25 93 ALA A C 1
ATOM 733 O O . ALA A 1 93 ? 10.321 -10.192 -21.200 1.00 94.25 93 ALA A O 1
ATOM 734 N N . THR A 1 94 ? 9.027 -8.448 -20.622 1.00 92.75 94 THR A N 1
ATOM 735 C CA . THR A 1 94 ? 8.598 -8.095 -21.984 1.00 92.75 94 THR A CA 1
ATOM 736 C C . THR A 1 94 ? 9.347 -6.895 -22.570 1.00 92.75 94 THR A C 1
ATOM 738 O O . THR A 1 94 ? 9.168 -6.591 -23.748 1.00 92.75 94 THR A O 1
ATOM 741 N N . VAL A 1 95 ? 10.198 -6.243 -21.774 1.00 93.94 95 VAL A N 1
ATOM 742 C CA . VAL A 1 95 ? 10.988 -5.069 -22.162 1.00 93.94 95 VAL A CA 1
ATOM 743 C C . VAL A 1 95 ? 12.372 -5.529 -22.645 1.00 93.94 95 VAL A C 1
ATOM 745 O O . VAL A 1 95 ? 12.968 -6.411 -22.019 1.00 93.94 95 VAL A O 1
ATOM 748 N N . PRO A 1 96 ? 12.901 -4.999 -23.765 1.00 94.69 96 PRO A N 1
ATOM 749 C CA . PRO A 1 96 ? 14.261 -5.303 -24.199 1.00 94.69 96 PRO A CA 1
ATOM 750 C C . PRO A 1 96 ? 15.306 -4.925 -23.133 1.00 94.69 96 PRO A C 1
ATOM 752 O O . PRO A 1 96 ? 15.173 -3.878 -22.499 1.00 94.69 96 PRO A O 1
ATOM 755 N N . PRO A 1 97 ? 16.374 -5.726 -22.953 1.00 90.06 97 PRO A N 1
ATOM 756 C CA . PRO A 1 97 ? 17.422 -5.399 -21.991 1.00 90.06 97 PRO A CA 1
ATOM 757 C C . PRO A 1 97 ? 18.058 -4.030 -22.264 1.00 90.06 97 PRO A C 1
ATOM 759 O O . PRO A 1 97 ? 18.517 -3.775 -23.380 1.00 90.06 97 PRO A O 1
ATOM 762 N N . GLY A 1 98 ? 18.145 -3.184 -21.238 1.00 91.19 98 GLY A N 1
ATOM 763 C CA . GLY A 1 98 ? 18.674 -1.820 -21.323 1.00 91.19 98 GLY A CA 1
ATOM 764 C C . GLY A 1 98 ? 17.628 -0.752 -21.660 1.00 91.19 98 GLY A C 1
ATOM 765 O O . GLY A 1 98 ? 17.971 0.430 -21.687 1.00 91.19 98 GLY A O 1
ATOM 766 N N . GLU A 1 99 ? 16.375 -1.143 -21.904 1.00 95.50 99 GLU A N 1
ATOM 767 C CA . GLU A 1 99 ? 15.250 -0.237 -22.165 1.00 95.50 99 GLU A CA 1
ATOM 768 C C . GLU A 1 99 ? 14.282 -0.124 -20.972 1.00 95.50 99 GLU A C 1
ATOM 770 O O . GLU A 1 99 ? 13.226 0.490 -21.089 1.00 95.50 99 GLU A O 1
ATOM 775 N N . GLU A 1 100 ? 14.631 -0.672 -19.804 1.00 93.50 100 GLU A N 1
ATOM 776 C CA . GLU A 1 100 ? 13.793 -0.633 -18.596 1.00 93.50 100 GLU A CA 1
ATOM 777 C C . GLU A 1 100 ? 13.619 0.788 -18.032 1.00 93.50 100 GLU A C 1
ATOM 779 O O . GLU A 1 100 ? 12.652 1.063 -17.326 1.00 93.50 100 GLU A O 1
ATOM 784 N N . GLY A 1 101 ? 14.541 1.702 -18.352 1.00 93.81 101 GLY A N 1
ATOM 785 C CA . GLY A 1 101 ? 14.438 3.116 -17.998 1.00 93.81 101 GLY A CA 1
ATOM 786 C C . GLY A 1 101 ? 14.309 3.353 -16.491 1.00 93.81 101 GLY A C 1
ATOM 787 O O . GLY A 1 101 ? 15.077 2.816 -15.694 1.00 93.81 101 GLY A O 1
ATOM 788 N N . GLU A 1 102 ? 13.338 4.179 -16.107 1.00 90.31 102 GLU A N 1
ATOM 789 C CA . GLU A 1 102 ? 13.068 4.539 -14.706 1.00 90.31 102 GLU A CA 1
ATOM 790 C C . GLU A 1 102 ? 12.545 3.354 -13.873 1.00 90.31 102 GLU A C 1
ATOM 792 O O . GLU A 1 102 ? 12.653 3.366 -12.647 1.00 90.31 102 GLU A O 1
ATOM 797 N N . ASP A 1 103 ? 12.047 2.298 -14.524 1.00 92.38 103 ASP A N 1
ATOM 798 C CA . ASP A 1 103 ? 11.486 1.116 -13.867 1.00 92.38 103 ASP A CA 1
ATOM 799 C C . ASP A 1 103 ? 12.531 0.025 -13.580 1.00 92.38 103 ASP A C 1
ATOM 801 O O . ASP A 1 103 ? 12.199 -1.006 -12.987 1.00 92.38 103 ASP A O 1
ATOM 805 N N . ALA A 1 104 ? 13.800 0.235 -13.952 1.00 93.69 104 ALA A N 1
ATOM 806 C CA . ALA A 1 104 ? 14.876 -0.747 -13.778 1.00 93.69 104 ALA A CA 1
ATOM 807 C C . ALA A 1 104 ? 15.005 -1.248 -12.325 1.00 93.69 104 ALA A C 1
ATOM 809 O O . ALA A 1 104 ? 15.237 -2.435 -12.081 1.00 93.69 104 ALA A O 1
ATOM 810 N N . ASP A 1 105 ? 14.775 -0.358 -11.357 1.00 94.81 105 ASP A N 1
ATOM 811 C CA . ASP A 1 105 ? 14.867 -0.665 -9.931 1.00 94.81 105 ASP A CA 1
ATOM 812 C C . ASP A 1 105 ? 13.536 -1.108 -9.306 1.00 94.81 105 ASP A C 1
ATOM 814 O O . ASP A 1 105 ? 13.475 -1.362 -8.102 1.00 94.81 105 ASP A O 1
ATOM 818 N N . ALA A 1 106 ? 12.459 -1.258 -10.083 1.00 94.00 106 ALA A N 1
ATOM 819 C CA . ALA A 1 106 ? 11.143 -1.567 -9.530 1.00 94.00 106 ALA A CA 1
ATOM 820 C C . ALA A 1 106 ? 11.139 -2.896 -8.754 1.00 94.00 106 ALA A C 1
ATOM 822 O O . ALA A 1 106 ? 10.658 -2.960 -7.624 1.00 94.00 106 ALA A O 1
ATOM 823 N N . VAL A 1 107 ? 11.723 -3.958 -9.318 1.00 96.44 107 VAL A N 1
ATOM 824 C CA . VAL A 1 107 ? 11.812 -5.269 -8.648 1.00 96.44 107 VAL A CA 1
ATOM 825 C C . VAL A 1 107 ? 12.674 -5.216 -7.379 1.00 96.44 107 VAL A C 1
ATOM 827 O O . VAL A 1 107 ? 12.160 -5.575 -6.314 1.00 96.44 107 VAL A O 1
ATOM 830 N N . PRO A 1 108 ? 13.959 -4.802 -7.431 1.00 96.69 108 PRO A N 1
ATOM 831 C CA . PRO A 1 108 ? 14.781 -4.742 -6.226 1.00 96.69 108 PRO A CA 1
ATOM 832 C C . PRO A 1 108 ? 14.247 -3.740 -5.195 1.00 96.69 108 PRO A C 1
ATOM 834 O O . PRO A 1 108 ? 14.334 -4.032 -4.005 1.00 96.69 108 PRO A O 1
ATOM 837 N N . GLY A 1 109 ? 13.640 -2.627 -5.614 1.00 94.88 109 GLY A N 1
ATOM 838 C CA . GLY A 1 109 ? 13.057 -1.623 -4.722 1.00 94.88 109 GLY A CA 1
ATOM 839 C C . GLY A 1 109 ? 11.961 -2.200 -3.825 1.00 94.88 109 GLY A C 1
ATOM 840 O O . GLY A 1 109 ? 12.054 -2.107 -2.603 1.00 94.88 109 GLY A O 1
ATOM 841 N N . TRP A 1 110 ? 10.980 -2.904 -4.399 1.00 96.00 110 TRP A N 1
ATOM 842 C CA . TRP A 1 110 ? 9.921 -3.547 -3.607 1.00 96.00 110 TRP A CA 1
ATOM 843 C C . TRP A 1 110 ? 10.452 -4.625 -2.651 1.00 96.00 110 TRP A C 1
ATOM 845 O O . TRP A 1 110 ? 9.975 -4.753 -1.523 1.00 96.00 110 TRP A O 1
ATOM 855 N N . LEU A 1 111 ? 11.466 -5.395 -3.060 1.00 97.00 111 LEU A N 1
ATOM 856 C CA . LEU A 1 111 ? 12.083 -6.391 -2.177 1.00 97.00 111 LEU A CA 1
ATOM 857 C C . LEU A 1 111 ? 12.892 -5.747 -1.044 1.00 97.00 111 LEU A C 1
ATOM 859 O O . LEU A 1 111 ? 12.934 -6.285 0.062 1.00 97.00 111 LEU A O 1
ATOM 863 N N . GLN A 1 112 ? 13.525 -4.600 -1.288 1.00 96.12 112 GLN A N 1
ATOM 864 C CA . GLN A 1 112 ? 14.226 -3.845 -0.251 1.00 96.12 112 GLN A CA 1
ATOM 865 C C . GLN A 1 112 ? 13.255 -3.273 0.784 1.00 96.12 112 GLN A C 1
ATOM 867 O O . GLN A 1 112 ? 13.543 -3.373 1.977 1.00 96.12 112 GLN A O 1
ATOM 872 N N . GLU A 1 113 ? 12.103 -2.749 0.356 1.00 92.50 113 GLU A N 1
ATOM 873 C CA . GLU A 1 113 ? 11.034 -2.301 1.261 1.00 92.50 113 GLU A CA 1
ATOM 874 C C . GLU A 1 113 ? 10.543 -3.453 2.152 1.00 92.50 113 GLU A C 1
ATOM 876 O O . GLU A 1 113 ? 10.482 -3.303 3.374 1.00 92.50 113 GLU A O 1
ATOM 881 N N . TYR A 1 114 ? 10.316 -4.639 1.573 1.00 95.25 114 TYR A N 1
ATOM 882 C CA . TYR A 1 114 ? 9.962 -5.842 2.334 1.00 95.25 114 TYR A CA 1
ATOM 883 C C . TYR A 1 114 ? 11.018 -6.185 3.389 1.00 95.25 114 TYR A C 1
ATOM 885 O O . TYR A 1 114 ? 10.707 -6.350 4.568 1.00 95.25 114 TYR A O 1
ATOM 893 N N . LEU A 1 115 ? 12.292 -6.243 2.997 1.00 95.81 115 LEU A N 1
ATOM 894 C CA . LEU A 1 115 ? 13.379 -6.546 3.929 1.00 95.81 115 LEU A CA 1
ATOM 895 C C . LEU A 1 115 ? 13.524 -5.483 5.026 1.00 95.81 115 LEU A C 1
ATOM 897 O O . LEU A 1 115 ? 13.891 -5.821 6.152 1.00 95.81 115 LEU A O 1
ATOM 901 N N . ALA A 1 116 ? 13.260 -4.211 4.722 1.00 92.44 116 ALA A N 1
ATOM 902 C CA . ALA A 1 116 ? 13.267 -3.141 5.712 1.00 92.44 116 ALA A CA 1
ATOM 903 C C . ALA A 1 116 ? 12.135 -3.319 6.737 1.00 92.44 116 ALA A C 1
ATOM 905 O O . ALA A 1 116 ? 12.393 -3.229 7.939 1.00 92.44 116 ALA A O 1
ATOM 906 N N . ALA A 1 117 ? 10.923 -3.651 6.282 1.00 90.25 117 ALA A N 1
ATOM 907 C CA . ALA A 1 117 ? 9.781 -3.930 7.149 1.00 90.25 117 ALA A CA 1
ATOM 908 C C . ALA A 1 117 ? 10.034 -5.136 8.072 1.00 90.25 117 ALA A C 1
ATOM 910 O O . ALA A 1 117 ? 9.762 -5.075 9.274 1.00 90.25 117 ALA A O 1
ATOM 911 N N . GLU A 1 118 ? 10.632 -6.209 7.551 1.00 92.56 118 GLU A N 1
ATOM 912 C CA . GLU A 1 118 ? 10.963 -7.398 8.347 1.00 92.56 118 GLU A CA 1
ATOM 913 C C . GLU A 1 118 ? 12.029 -7.104 9.412 1.00 92.56 118 GLU A C 1
ATOM 915 O O . GLU A 1 118 ? 11.896 -7.525 10.562 1.00 92.56 118 GLU A O 1
ATOM 920 N N . ARG A 1 119 ? 13.059 -6.313 9.080 1.00 92.00 119 ARG A N 1
ATOM 921 C CA . ARG A 1 119 ? 14.069 -5.885 10.065 1.00 92.00 119 ARG A CA 1
ATOM 922 C C . ARG A 1 119 ? 13.471 -5.021 11.168 1.00 92.00 119 ARG A C 1
ATOM 924 O O . ARG A 1 119 ? 13.830 -5.206 12.324 1.00 92.00 119 ARG A O 1
ATOM 931 N N . ALA A 1 120 ? 12.571 -4.102 10.821 1.00 85.44 120 ALA A N 1
ATOM 932 C CA . ALA A 1 120 ? 11.882 -3.268 11.803 1.00 85.44 120 ALA A CA 1
ATOM 933 C C . ALA A 1 120 ? 11.010 -4.106 12.754 1.00 85.44 120 ALA A C 1
ATOM 935 O O . ALA A 1 120 ? 10.896 -3.781 13.930 1.00 85.44 120 ALA A O 1
ATOM 936 N N . SER A 1 121 ? 10.452 -5.213 12.259 1.00 79.56 121 SER A N 1
ATOM 937 C CA . SER A 1 121 ? 9.599 -6.122 13.035 1.00 79.56 121 SER A CA 1
ATOM 938 C C . SER A 1 121 ? 10.388 -7.040 13.971 1.00 79.56 121 SER A C 1
ATOM 940 O O . SER A 1 121 ? 9.910 -7.367 15.050 1.00 79.56 121 SER A O 1
ATOM 942 N N . GLY A 1 122 ? 11.591 -7.465 13.568 1.00 68.81 122 GLY A N 1
ATOM 943 C CA . GLY A 1 122 ? 12.465 -8.335 14.366 1.00 68.81 122 GLY A CA 1
ATOM 944 C C . GLY A 1 122 ? 13.379 -7.608 15.359 1.00 68.81 122 GLY A C 1
ATOM 945 O O . GLY A 1 122 ? 14.117 -8.263 16.088 1.00 68.81 122 GLY A O 1
ATOM 946 N N . ALA A 1 123 ? 13.369 -6.272 15.369 1.00 59.03 123 ALA A N 1
ATOM 947 C CA . ALA A 1 123 ? 14.132 -5.443 16.305 1.00 59.03 123 ALA A CA 1
ATOM 948 C C . ALA A 1 123 ? 13.366 -5.115 17.608 1.00 59.03 123 ALA A C 1
ATOM 950 O O . ALA A 1 123 ? 13.853 -4.304 18.399 1.00 59.03 123 ALA A O 1
ATOM 951 N N . GLY A 1 124 ? 12.183 -5.712 17.805 1.00 42.19 124 GLY A N 1
ATOM 952 C CA . GLY A 1 124 ? 11.321 -5.563 18.985 1.00 42.19 124 GLY A CA 1
ATOM 953 C C . GLY A 1 124 ? 11.354 -6.757 19.928 1.00 42.19 124 GLY A C 1
ATOM 954 O O . GLY A 1 124 ? 11.661 -7.878 19.465 1.00 42.19 124 GLY A O 1
#

Sequence (124 aa):
MTPISCWTVANTGFIDWGDACVAHPFLTLPVALRSITYGLGLEAGDPFLAELRDLYLAQWLDYGTLDELRDVLSIAERLTMVNRALTWRRALATVPPGEEGEDADAVPGWLQEYLAAERASGAG

Secondary structure (DSSP, 8-state):
-----------------TT-----GGGGHHHHHHHHHHHHTPPTT-HHHHHHHHHHHGGGGGGS-HHHHHHHHHHHHHHHHHHHHHHHHHHHTTSPTT--GGGTTHHHHHHHHHHHHHHHHHT-

pLDDT: mean 89.56, std 14.45, range [36.12, 98.62]

Foldseek 3Di:
DDDDDPDPPPPDDDDDCVLPDDDDPLLVLVVVLVCCCVVVVHDPPDVVSVVVVLVVLVVVPVPHDSVVSVVVSLVSLLVSLVSQLVVLVVVCVPPPPPRCPPCPCRNVVSVVVNVVSVVVVVVD